Protein AF-A0A2D9LYE4-F1 (afdb_monomer)

Sequence (89 aa):
MRFLENSGESFHRGLIPGAFLGGFIGLIPGMLLVLVLGGGNYGVGLLEILSFIAMSITAGAVLGALIGGAMMVIVAASQRALGSLRSKS

Structure (mmCIF, N/CA/C/O backbone):
data_AF-A0A2D9LYE4-F1
#
_entry.id   AF-A0A2D9LYE4-F1
#
loop_
_atom_site.group_PDB
_atom_site.id
_atom_site.type_symbol
_atom_site.label_atom_id
_atom_site.label_alt_id
_atom_site.label_comp_id
_atom_site.label_asym_id
_atom_site.label_entity_id
_atom_site.label_seq_id
_atom_site.pdbx_PDB_ins_code
_atom_site.Cartn_x
_atom_site.Cartn_y
_atom_site.Cartn_z
_atom_site.occupancy
_atom_site.B_iso_or_equiv
_atom_site.auth_seq_id
_atom_site.auth_comp_id
_atom_site.auth_asym_id
_atom_site.auth_atom_id
_atom_site.pdbx_PDB_model_num
ATOM 1 N N . MET A 1 1 ? -27.146 -4.706 9.449 1.00 58.47 1 MET A N 1
ATOM 2 C CA . MET A 1 1 ? -26.680 -3.763 8.404 1.00 58.47 1 MET A CA 1
ATOM 3 C C . MET A 1 1 ? -25.716 -2.695 8.936 1.00 58.47 1 MET A C 1
ATOM 5 O O . MET A 1 1 ? -24.623 -2.625 8.398 1.00 58.47 1 MET A O 1
ATOM 9 N N . ARG A 1 2 ? -26.002 -1.980 10.042 1.00 65.44 2 ARG A N 1
ATOM 10 C CA . ARG A 1 2 ? -25.115 -0.926 10.611 1.00 65.44 2 ARG A CA 1
ATOM 11 C C . ARG A 1 2 ? -23.639 -1.295 10.858 1.00 65.44 2 ARG A C 1
ATOM 13 O O . ARG A 1 2 ? -22.781 -0.429 10.755 1.00 65.44 2 ARG A O 1
ATOM 20 N N . PHE A 1 3 ? -23.318 -2.547 11.199 1.00 61.41 3 PHE A N 1
ATOM 21 C CA . PHE A 1 3 ? -21.922 -2.960 11.430 1.00 61.41 3 PHE A CA 1
ATOM 22 C C . PHE A 1 3 ? -21.095 -3.049 10.140 1.00 61.41 3 PHE A C 1
ATOM 24 O O . PHE A 1 3 ? -19.931 -2.669 10.152 1.00 61.41 3 PHE A O 1
ATOM 31 N N . LEU A 1 4 ? -21.690 -3.510 9.034 1.00 64.38 4 LEU A N 1
ATOM 32 C CA . LEU A 1 4 ? -21.005 -3.624 7.740 1.00 64.38 4 LEU A CA 1
ATOM 33 C C . LEU A 1 4 ? -20.751 -2.246 7.123 1.00 64.38 4 LEU A C 1
ATOM 35 O O . LEU A 1 4 ? -19.671 -1.993 6.604 1.00 64.38 4 LEU A O 1
ATOM 39 N N . GLU A 1 5 ? -21.717 -1.343 7.260 1.00 71.69 5 GLU A N 1
ATOM 40 C CA . GLU A 1 5 ? -21.632 0.043 6.791 1.00 71.69 5 GLU A CA 1
ATOM 41 C C . GLU A 1 5 ? -20.520 0.821 7.518 1.00 71.69 5 GLU A C 1
ATOM 43 O O . GLU A 1 5 ? -19.679 1.465 6.896 1.00 71.69 5 GLU A O 1
ATOM 48 N N . ASN A 1 6 ? -20.425 0.651 8.840 1.00 78.12 6 ASN A N 1
ATOM 49 C CA . ASN A 1 6 ? -19.419 1.318 9.668 1.00 78.12 6 ASN A CA 1
ATOM 50 C C . ASN A 1 6 ? -18.004 0.717 9.484 1.00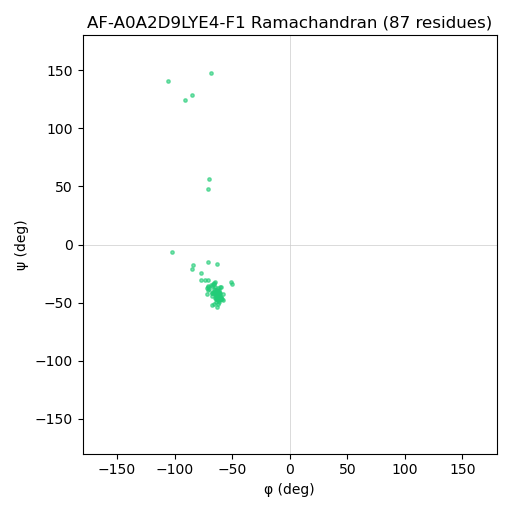 78.12 6 ASN A C 1
ATOM 52 O O . ASN A 1 6 ? -16.993 1.416 9.589 1.00 78.12 6 ASN A O 1
ATOM 56 N N . SER A 1 7 ? -17.914 -0.583 9.177 1.00 75.62 7 SER A N 1
ATOM 57 C CA . SER A 1 7 ? -16.653 -1.220 8.771 1.00 75.62 7 SER A CA 1
ATOM 58 C C . SER A 1 7 ? -16.206 -0.767 7.379 1.00 75.62 7 SER A C 1
ATOM 60 O O . SER A 1 7 ? -15.017 -0.535 7.185 1.00 75.62 7 SER A O 1
ATOM 62 N N . GLY A 1 8 ? -17.139 -0.580 6.440 1.00 80.56 8 GLY A N 1
ATOM 63 C CA . GLY A 1 8 ? -16.853 -0.037 5.111 1.00 80.56 8 GLY A CA 1
ATOM 64 C C . GLY A 1 8 ? -16.264 1.370 5.177 1.00 80.56 8 GLY A C 1
ATOM 65 O O . GLY A 1 8 ? -15.230 1.628 4.568 1.00 80.56 8 GLY A O 1
ATOM 66 N N . GLU A 1 9 ? -16.844 2.255 5.991 1.00 87.00 9 GLU A N 1
ATOM 67 C CA . GLU A 1 9 ? -16.319 3.612 6.180 1.00 87.00 9 GLU A CA 1
ATOM 68 C C . GLU A 1 9 ? -14.931 3.617 6.847 1.00 87.00 9 GLU A C 1
ATOM 70 O O . GLU A 1 9 ? -14.031 4.347 6.428 1.00 87.00 9 GLU A O 1
ATOM 75 N N . SER A 1 10 ? -14.721 2.752 7.846 1.00 83.94 10 SER A N 1
ATOM 76 C CA . SER A 1 10 ? -13.418 2.598 8.511 1.00 83.94 10 SER A CA 1
ATOM 77 C C . SER A 1 10 ? -12.350 2.082 7.543 1.00 83.94 10 SER A C 1
ATOM 79 O O . SER A 1 10 ? -11.241 2.612 7.505 1.00 83.94 10 SER A O 1
ATOM 81 N N . PHE A 1 11 ? -12.697 1.099 6.709 1.00 87.12 11 PHE A N 1
ATOM 82 C CA . PHE A 1 11 ? -11.821 0.586 5.660 1.00 87.12 11 PHE A CA 1
ATOM 83 C C . PHE A 1 11 ? -11.471 1.680 4.644 1.00 87.12 11 PHE A C 1
ATOM 85 O O . PHE A 1 11 ? -10.298 1.886 4.339 1.00 87.12 11 PHE A O 1
ATOM 92 N N . HIS A 1 12 ? -12.464 2.446 4.187 1.00 89.69 12 HIS A N 1
ATOM 93 C CA 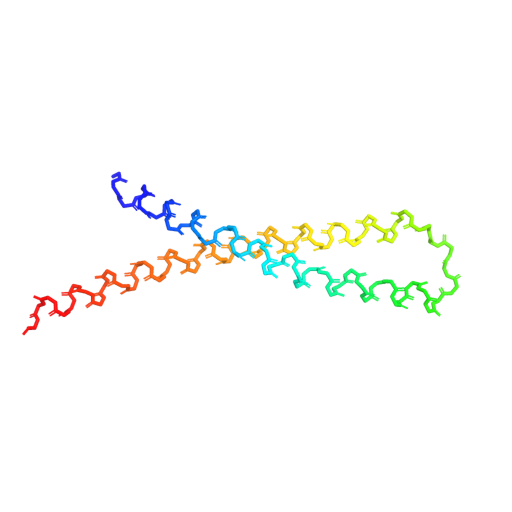. HIS A 1 12 ? -12.269 3.532 3.225 1.00 89.69 12 HIS A CA 1
ATOM 94 C C . HIS A 1 12 ? -11.327 4.625 3.754 1.00 89.69 12 HIS A C 1
ATOM 96 O O . HIS A 1 12 ? -10.500 5.150 3.009 1.00 89.69 12 HIS A O 1
ATOM 102 N N . ARG A 1 13 ? -11.396 4.927 5.059 1.00 89.31 13 ARG A N 1
ATOM 103 C CA . ARG A 1 13 ? -10.475 5.863 5.729 1.00 89.31 13 ARG A CA 1
ATOM 104 C C . ARG A 1 13 ? -9.029 5.363 5.755 1.00 89.31 13 ARG A C 1
ATOM 106 O O . ARG A 1 13 ? -8.116 6.180 5.705 1.00 89.31 13 ARG A O 1
ATOM 113 N N . GLY A 1 14 ? -8.814 4.049 5.828 1.00 87.94 14 GLY A N 1
ATOM 114 C CA . GLY A 1 14 ? -7.480 3.438 5.785 1.00 87.94 14 GLY A CA 1
ATOM 115 C C . GLY A 1 14 ? -6.929 3.220 4.371 1.00 87.94 14 GLY A C 1
ATOM 116 O O . GLY A 1 14 ? -5.723 3.055 4.198 1.00 87.94 14 GLY A O 1
ATOM 117 N N . LEU A 1 15 ? -7.799 3.253 3.361 1.00 90.94 15 LEU A N 1
ATOM 118 C CA . LEU A 1 15 ? -7.499 2.895 1.976 1.00 90.94 15 LEU A CA 1
ATOM 119 C C . LEU A 1 15 ? -6.528 3.885 1.321 1.00 90.94 15 LEU A C 1
ATOM 121 O O . LEU A 1 15 ? -5.486 3.482 0.819 1.00 90.94 15 LEU A O 1
ATOM 125 N N . ILE A 1 16 ? -6.834 5.185 1.382 1.00 91.56 16 ILE A N 1
ATOM 126 C CA . ILE A 1 16 ? -6.003 6.254 0.802 1.00 91.56 16 ILE A CA 1
ATOM 127 C C . ILE A 1 16 ? -4.613 6.332 1.462 1.00 91.56 16 ILE A C 1
ATOM 129 O O . ILE A 1 16 ? -3.617 6.258 0.739 1.00 91.56 16 ILE A O 1
ATOM 133 N N . PRO A 1 17 ? -4.488 6.446 2.801 1.00 91.31 17 PRO A N 1
ATOM 134 C CA . PRO A 1 17 ? -3.171 6.497 3.436 1.00 91.31 17 PRO A CA 1
ATOM 135 C C . PRO A 1 17 ? -2.396 5.186 3.262 1.00 91.31 17 PRO A C 1
ATOM 137 O O . PRO A 1 17 ? -1.187 5.222 3.037 1.00 91.31 17 PRO A O 1
ATOM 140 N N . GLY A 1 18 ? -3.087 4.041 3.295 1.00 92.25 18 GLY A N 1
ATOM 141 C CA . GLY A 1 18 ? -2.495 2.738 3.010 1.00 92.25 18 GLY A CA 1
ATOM 142 C C . GLY A 1 18 ? -1.939 2.650 1.591 1.00 92.25 18 GLY A C 1
ATOM 143 O O . GLY A 1 18 ? -0.802 2.225 1.407 1.00 92.25 18 GLY A O 1
ATOM 144 N N . ALA A 1 19 ? -2.697 3.108 0.592 1.00 93.06 19 ALA A N 1
ATOM 145 C CA . ALA A 1 19 ? -2.263 3.129 -0.801 1.00 93.06 19 A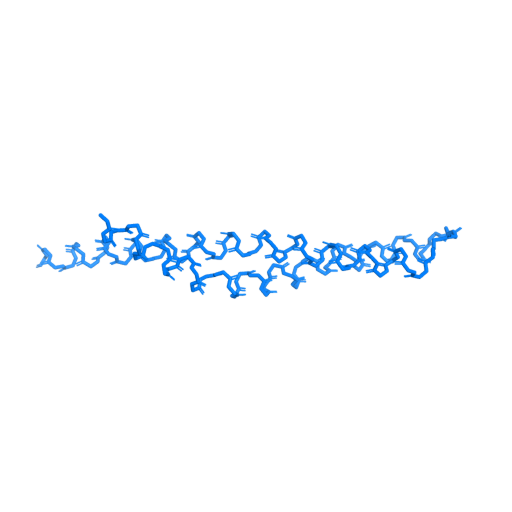LA A CA 1
ATOM 146 C C . ALA A 1 19 ? -1.036 4.014 -1.007 1.00 93.06 19 ALA A C 1
ATOM 148 O O . ALA A 1 19 ? -0.115 3.648 -1.731 1.00 93.06 19 ALA A O 1
ATOM 149 N N . PHE A 1 20 ? -1.006 5.168 -0.343 1.00 92.00 20 PHE A N 1
ATOM 150 C CA . PHE A 1 20 ? 0.099 6.109 -0.454 1.00 92.00 20 PHE A CA 1
ATOM 151 C C . PHE A 1 20 ? 1.394 5.517 0.117 1.00 92.00 20 PHE A C 1
ATOM 153 O O . PHE A 1 20 ? 2.408 5.453 -0.576 1.00 92.00 20 PHE A O 1
ATOM 160 N N . LEU A 1 21 ? 1.342 4.994 1.347 1.00 92.31 21 LEU A N 1
ATOM 161 C CA . LEU A 1 21 ? 2.468 4.299 1.982 1.00 92.31 21 LEU A CA 1
ATOM 162 C C . LEU A 1 21 ? 2.912 3.074 1.180 1.00 92.31 21 LEU A C 1
ATOM 164 O O . LEU A 1 21 ? 4.102 2.887 0.936 1.00 92.31 21 LEU A O 1
ATOM 168 N N . GLY A 1 22 ? 1.956 2.262 0.734 1.00 91.19 22 GLY A N 1
ATOM 169 C CA . GLY A 1 22 ? 2.222 1.086 -0.081 1.00 91.19 22 GLY A CA 1
ATOM 170 C C . GLY A 1 22 ? 2.885 1.427 -1.410 1.00 91.19 22 GLY A C 1
ATOM 171 O O . GLY A 1 22 ? 3.841 0.762 -1.796 1.00 91.19 22 GLY A O 1
ATOM 172 N N . GLY A 1 23 ? 2.435 2.483 -2.090 1.00 90.88 23 GLY A N 1
ATOM 173 C CA . GLY A 1 23 ? 3.031 2.956 -3.339 1.00 90.88 23 GLY A CA 1
ATOM 174 C C . GLY A 1 23 ? 4.470 3.437 -3.152 1.00 90.88 23 GLY A C 1
ATOM 175 O O . GLY A 1 23 ? 5.339 3.091 -3.951 1.00 90.88 23 GLY A O 1
ATOM 176 N N . PHE A 1 24 ? 4.749 4.152 -2.056 1.00 89.94 24 PHE A N 1
ATOM 177 C CA . PHE A 1 24 ? 6.110 4.549 -1.678 1.00 89.94 24 PHE A CA 1
ATOM 178 C C . PHE A 1 24 ? 7.020 3.344 -1.417 1.00 89.94 24 PHE A C 1
ATOM 180 O O . PHE A 1 24 ? 8.157 3.319 -1.882 1.00 89.94 24 PHE A O 1
ATOM 187 N N . ILE A 1 25 ? 6.526 2.320 -0.717 1.00 90.38 25 ILE A N 1
ATOM 188 C CA . ILE A 1 25 ? 7.282 1.079 -0.493 1.00 90.38 25 ILE A CA 1
ATOM 189 C C . ILE A 1 25 ? 7.482 0.327 -1.818 1.00 90.38 25 ILE A C 1
ATOM 191 O O . ILE A 1 25 ? 8.576 -0.162 -2.092 1.00 90.38 25 ILE A O 1
ATOM 195 N N . GLY A 1 26 ? 6.457 0.289 -2.672 1.00 87.62 26 GLY A N 1
ATOM 196 C CA . GLY A 1 26 ? 6.487 -0.323 -4.002 1.00 87.62 26 GLY A CA 1
ATOM 197 C C . GLY A 1 26 ? 7.465 0.336 -4.978 1.00 87.62 26 GLY A C 1
ATOM 198 O O . GLY A 1 26 ? 7.863 -0.291 -5.961 1.00 87.62 26 GLY A O 1
ATOM 199 N N . LEU A 1 27 ? 7.920 1.556 -4.687 1.00 88.38 27 LEU A N 1
ATOM 200 C CA . LEU A 1 27 ? 8.971 2.236 -5.441 1.00 88.38 27 LEU A CA 1
ATOM 201 C C . LEU A 1 27 ? 10.355 1.607 -5.205 1.00 88.38 27 LEU A C 1
ATOM 203 O O . LEU A 1 27 ? 11.173 1.593 -6.121 1.00 88.38 27 LEU A O 1
ATOM 207 N N . ILE A 1 28 ? 10.613 1.031 -4.023 1.00 87.19 28 ILE A N 1
ATOM 208 C CA . ILE A 1 28 ? 11.917 0.440 -3.674 1.00 87.19 28 ILE A CA 1
ATOM 209 C C . ILE A 1 28 ? 12.271 -0.734 -4.608 1.00 87.19 28 ILE A C 1
ATOM 211 O O . ILE A 1 28 ? 13.346 -0.687 -5.209 1.00 87.19 28 ILE A O 1
ATOM 215 N N . PRO A 1 29 ? 11.402 -1.747 -4.824 1.00 81.12 29 PRO A N 1
ATOM 216 C CA . PRO A 1 29 ? 11.670 -2.794 -5.811 1.00 81.12 29 PRO A CA 1
ATOM 217 C C . PRO A 1 29 ? 11.829 -2.251 -7.236 1.00 81.12 29 PRO A C 1
ATOM 219 O O . PRO A 1 29 ? 12.684 -2.733 -7.976 1.00 81.12 29 PRO A O 1
ATOM 222 N N . GLY A 1 30 ? 11.058 -1.219 -7.606 1.00 79.12 30 GLY A N 1
ATOM 223 C CA . GLY A 1 30 ? 11.174 -0.554 -8.906 1.00 79.12 30 GLY A CA 1
ATOM 224 C C . GLY A 1 30 ? 12.563 0.049 -9.133 1.00 79.12 30 GLY A C 1
ATOM 225 O O . GLY A 1 30 ? 13.175 -0.176 -10.172 1.00 79.12 30 GLY A O 1
ATOM 226 N N . MET A 1 31 ? 13.098 0.745 -8.129 1.00 80.44 31 MET A N 1
ATOM 227 C CA . MET A 1 31 ? 14.441 1.336 -8.161 1.00 80.44 31 MET A CA 1
ATOM 228 C C . MET A 1 31 ? 15.557 0.287 -8.099 1.00 80.44 31 MET A C 1
ATOM 230 O O . MET A 1 31 ? 16.587 0.440 -8.753 1.00 80.44 31 MET A O 1
ATOM 234 N N . LEU A 1 32 ? 15.363 -0.797 -7.344 1.00 79.94 32 LEU A N 1
ATOM 235 C CA . LEU A 1 32 ? 16.316 -1.910 -7.302 1.00 79.94 32 LEU A CA 1
ATOM 236 C C . LEU A 1 32 ? 16.458 -2.581 -8.672 1.00 79.94 32 LEU A C 1
ATOM 238 O O . LEU A 1 32 ? 17.569 -2.928 -9.065 1.00 79.94 32 LEU A O 1
ATOM 242 N N . LEU A 1 33 ? 15.369 -2.705 -9.432 1.00 75.50 33 LEU A N 1
ATOM 243 C CA . LEU A 1 33 ? 15.430 -3.230 -10.794 1.00 75.50 33 LEU A CA 1
ATOM 244 C C . LEU A 1 33 ? 16.148 -2.288 -11.761 1.00 75.50 33 LEU A C 1
ATOM 246 O O . LEU A 1 33 ? 16.914 -2.771 -12.588 1.00 75.50 33 LEU A O 1
ATOM 250 N N . VAL A 1 34 ? 16.016 -0.966 -11.605 1.00 76.56 34 VAL A N 1
ATOM 251 C CA . VAL A 1 34 ? 16.837 0.010 -12.353 1.00 76.56 34 VAL A CA 1
ATOM 252 C C . VAL A 1 34 ? 18.329 -0.217 -12.095 1.00 76.56 34 VAL A C 1
ATOM 254 O O . VAL A 1 34 ? 19.121 -0.188 -13.029 1.00 76.56 34 VAL A O 1
ATOM 257 N N . LEU A 1 35 ? 18.724 -0.464 -10.843 1.00 74.56 35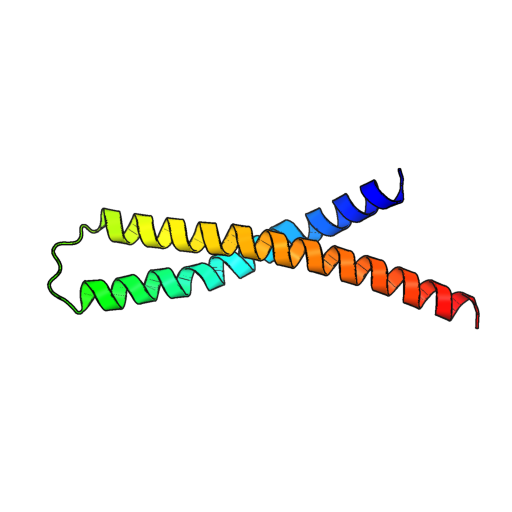 LEU A N 1
ATOM 258 C CA . LEU A 1 35 ? 20.123 -0.711 -10.475 1.00 74.56 35 LEU A CA 1
ATOM 259 C C . LEU A 1 35 ? 20.649 -2.038 -11.041 1.00 74.56 35 LEU A C 1
ATOM 261 O O . LEU A 1 35 ? 21.768 -2.084 -11.548 1.00 74.56 35 LEU A O 1
ATOM 265 N N . VAL A 1 36 ? 19.845 -3.105 -10.990 1.00 73.12 36 VAL A N 1
ATOM 266 C CA . VAL A 1 36 ? 20.216 -4.424 -11.532 1.00 73.12 36 VAL A CA 1
ATOM 267 C C . VAL A 1 36 ? 20.315 -4.392 -13.061 1.00 73.12 36 VAL A C 1
ATOM 269 O O . VAL A 1 36 ? 21.284 -4.909 -13.617 1.00 73.12 36 VAL A O 1
ATOM 272 N N . LEU A 1 37 ? 19.356 -3.760 -13.747 1.00 71.00 37 LEU A N 1
ATOM 273 C CA . LEU A 1 37 ? 19.354 -3.646 -15.211 1.00 71.00 37 LEU A CA 1
ATOM 274 C C . LEU A 1 37 ? 20.333 -2.595 -15.730 1.00 71.00 37 LEU A C 1
ATOM 276 O O . LEU A 1 37 ? 20.844 -2.761 -16.825 1.00 71.00 37 LEU A O 1
ATOM 280 N N . GLY A 1 38 ? 20.593 -1.525 -14.980 1.00 67.44 38 GLY A N 1
ATOM 281 C CA . GLY A 1 38 ? 21.576 -0.505 -15.349 1.00 67.44 38 GLY A CA 1
ATOM 282 C C . GLY A 1 38 ? 23.022 -0.941 -15.096 1.00 67.44 38 GLY A C 1
ATOM 283 O O . GLY A 1 38 ? 23.933 -0.433 -15.742 1.00 67.44 38 GLY A O 1
ATOM 284 N N . GLY A 1 39 ? 23.243 -1.880 -14.167 1.00 67.31 39 GLY A N 1
ATOM 285 C CA . GLY A 1 39 ? 24.564 -2.430 -13.847 1.00 67.31 39 GLY A CA 1
ATOM 286 C C . GLY A 1 39 ? 25.017 -3.580 -14.755 1.00 67.31 39 GLY A C 1
ATOM 287 O O . GLY A 1 39 ? 26.214 -3.839 -14.859 1.00 67.31 39 GLY A O 1
ATOM 288 N N . GLY A 1 40 ? 24.088 -4.264 -15.427 1.00 63.19 40 GLY A N 1
ATOM 289 C CA . GLY A 1 40 ? 24.392 -5.243 -16.470 1.00 63.19 40 GLY A CA 1
ATOM 290 C C . GLY A 1 40 ? 24.065 -4.662 -17.838 1.00 63.19 40 GLY A C 1
ATOM 291 O O . GLY A 1 40 ? 23.067 -3.979 -17.980 1.00 63.19 40 GLY A O 1
ATOM 292 N N . ASN A 1 41 ? 24.886 -4.916 -18.854 1.00 60.41 41 ASN A N 1
ATOM 293 C CA . ASN A 1 41 ? 24.704 -4.418 -20.223 1.00 60.41 41 ASN A CA 1
ATOM 294 C C . ASN A 1 41 ? 23.505 -5.092 -20.934 1.00 60.41 41 ASN A C 1
ATOM 296 O O . ASN A 1 41 ? 23.660 -5.755 -21.959 1.00 60.41 41 ASN A O 1
ATOM 300 N N . TYR A 1 42 ? 22.318 -5.007 -20.341 1.00 60.75 42 TYR A N 1
ATOM 301 C CA . TYR A 1 42 ? 21.077 -5.557 -20.850 1.00 60.75 42 TYR A CA 1
ATOM 302 C C . TYR A 1 42 ? 20.411 -4.476 -21.701 1.00 60.75 42 TYR A C 1
ATOM 304 O O . TYR A 1 42 ? 20.194 -3.361 -21.235 1.00 60.75 42 TYR A O 1
ATOM 312 N N . GLY A 1 43 ? 20.100 -4.793 -22.959 1.00 66.50 43 GLY A N 1
ATOM 313 C CA . GLY A 1 43 ? 19.422 -3.900 -23.907 1.00 66.50 43 GLY A CA 1
ATOM 314 C C . GLY A 1 43 ? 17.950 -3.663 -23.563 1.00 66.50 43 GLY A C 1
ATOM 315 O O . GLY A 1 43 ? 17.089 -3.830 -24.420 1.00 66.50 43 GLY A O 1
ATOM 316 N N . VAL A 1 44 ? 17.660 -3.343 -22.304 1.00 71.88 44 VAL A N 1
ATOM 317 C CA . VAL A 1 44 ? 16.308 -3.112 -21.803 1.00 71.88 44 VAL A CA 1
ATOM 318 C C . VAL A 1 44 ? 15.937 -1.666 -22.081 1.00 71.88 44 VAL A C 1
ATOM 320 O O . VAL A 1 44 ? 16.694 -0.741 -21.777 1.00 71.88 44 VAL A O 1
ATOM 323 N N . GLY A 1 45 ? 14.781 -1.463 -22.705 1.00 76.38 45 GLY A N 1
ATOM 324 C CA . GLY A 1 45 ? 14.346 -0.127 -23.088 1.00 76.38 45 GLY A CA 1
ATOM 325 C C . GLY A 1 45 ? 14.004 0.721 -21.862 1.00 76.38 45 GLY A C 1
ATOM 326 O O . GLY A 1 45 ? 13.440 0.225 -20.888 1.00 76.38 45 GLY A O 1
ATOM 327 N N . LEU A 1 46 ? 14.241 2.036 -21.936 1.00 79.00 46 LEU A N 1
ATOM 328 C CA . LEU A 1 46 ? 13.787 2.995 -20.913 1.00 79.00 46 LEU A CA 1
ATOM 329 C C . LEU A 1 46 ? 12.292 2.818 -20.584 1.00 79.00 46 LEU A C 1
ATOM 331 O O . LEU A 1 46 ? 11.875 2.973 -19.440 1.00 79.00 46 LEU A O 1
ATOM 335 N N . LEU A 1 47 ? 11.490 2.451 -21.586 1.00 82.19 47 LEU A N 1
ATOM 336 C CA . LEU A 1 47 ? 10.054 2.237 -21.443 1.00 82.19 47 LEU A CA 1
ATOM 337 C C . LEU A 1 47 ? 9.705 1.018 -20.571 1.00 82.19 47 LEU A C 1
ATOM 339 O O . LEU A 1 47 ? 8.737 1.076 -19.820 1.00 82.19 47 LEU A O 1
ATOM 343 N N . GLU A 1 48 ? 10.492 -0.059 -20.638 1.00 82.06 48 GLU A N 1
ATOM 344 C CA . GLU A 1 48 ? 10.319 -1.250 -19.789 1.00 82.06 48 GLU A CA 1
ATOM 345 C C . GLU A 1 48 ? 10.708 -0.966 -18.341 1.00 82.06 48 GLU A C 1
ATOM 347 O O . GLU A 1 48 ? 10.053 -1.420 -17.406 1.00 82.06 48 GLU A O 1
ATOM 352 N N . ILE A 1 49 ? 11.747 -0.157 -18.142 1.00 81.25 49 ILE A N 1
ATOM 353 C CA . ILE A 1 49 ? 12.156 0.277 -16.808 1.00 81.25 49 ILE A CA 1
ATOM 354 C C . ILE A 1 49 ? 11.041 1.117 -16.170 1.00 81.25 49 ILE A C 1
ATOM 356 O O . ILE A 1 49 ? 10.634 0.869 -15.034 1.00 81.25 49 ILE A O 1
ATOM 360 N N . LEU A 1 50 ? 10.502 2.087 -16.913 1.00 84.81 50 LEU A N 1
ATOM 361 C CA . LEU A 1 50 ? 9.405 2.928 -16.437 1.00 84.81 50 LEU A CA 1
ATOM 362 C C . LEU A 1 50 ? 8.119 2.126 -16.200 1.00 84.81 50 LEU A C 1
ATOM 364 O O . LEU A 1 50 ? 7.435 2.368 -15.203 1.00 84.81 50 LEU A O 1
ATOM 368 N N . SER A 1 51 ? 7.795 1.161 -17.067 1.00 87.06 51 SER A N 1
ATOM 369 C CA . SER A 1 51 ? 6.617 0.308 -16.884 1.00 87.06 51 SER A CA 1
ATOM 370 C C . SER A 1 51 ? 6.755 -0.578 -15.649 1.00 87.06 51 SER A C 1
ATOM 372 O O . SER A 1 51 ? 5.795 -0.708 -14.888 1.00 87.06 51 SER A O 1
ATOM 374 N N . PHE A 1 52 ? 7.954 -1.098 -15.379 1.00 85.56 52 PHE A N 1
ATOM 375 C CA . PHE A 1 52 ? 8.217 -1.865 -14.171 1.00 85.56 52 PHE A CA 1
ATOM 376 C C . PHE A 1 52 ? 8.064 -1.008 -12.910 1.00 85.56 52 PHE A C 1
ATOM 378 O O . PHE A 1 52 ? 7.383 -1.416 -11.969 1.00 85.56 52 PHE A O 1
ATOM 385 N N . ILE A 1 53 ? 8.632 0.202 -12.889 1.00 87.38 53 ILE A N 1
ATOM 386 C CA . ILE A 1 53 ? 8.480 1.132 -11.759 1.00 87.38 53 ILE A CA 1
ATOM 387 C C . ILE A 1 53 ? 6.997 1.440 -11.5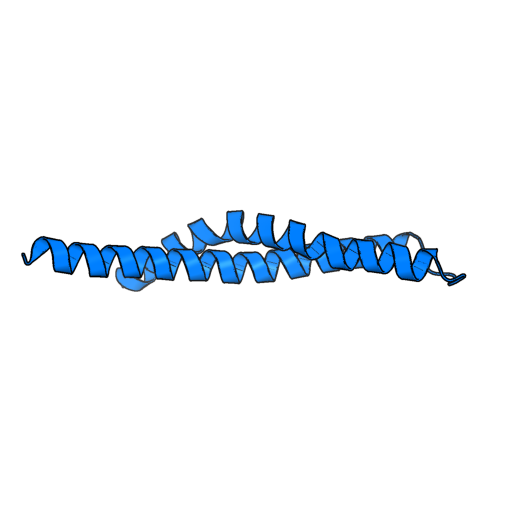19 1.00 87.38 53 ILE A C 1
ATOM 389 O O . ILE A 1 53 ? 6.522 1.333 -10.389 1.00 87.38 53 ILE A O 1
ATOM 393 N N . ALA A 1 54 ? 6.247 1.767 -12.574 1.00 90.12 54 ALA A N 1
ATOM 394 C CA . ALA A 1 54 ? 4.819 2.057 -12.475 1.00 90.12 54 ALA A CA 1
ATOM 395 C C . ALA A 1 54 ? 4.016 0.854 -11.955 1.00 90.12 54 ALA A C 1
ATOM 397 O O . ALA A 1 54 ? 3.144 1.006 -11.094 1.00 90.12 54 ALA A O 1
ATOM 398 N N . MET A 1 55 ? 4.331 -0.351 -12.432 1.00 91.00 55 MET A N 1
ATOM 399 C CA . MET A 1 55 ? 3.697 -1.588 -11.980 1.00 91.00 55 MET A CA 1
ATOM 400 C C . MET A 1 55 ? 4.022 -1.878 -10.513 1.00 91.00 55 MET A C 1
ATOM 402 O O . MET A 1 55 ? 3.132 -2.233 -9.745 1.00 91.00 55 MET A O 1
ATOM 406 N N . SER A 1 56 ? 5.269 -1.660 -10.105 1.00 91.06 56 SER A N 1
ATOM 407 C CA . SER A 1 56 ? 5.744 -1.882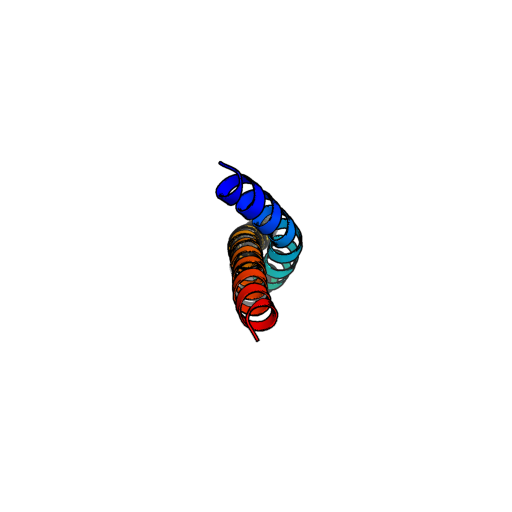 -8.742 1.00 91.06 56 SER A CA 1
ATOM 408 C C . SER A 1 56 ? 5.113 -0.898 -7.745 1.00 91.06 56 SER A C 1
ATOM 410 O O . SER A 1 56 ? 4.646 -1.308 -6.681 1.00 91.06 56 SER A O 1
ATOM 412 N N . ILE A 1 57 ? 4.985 0.382 -8.118 1.00 92.44 57 ILE A N 1
ATOM 413 C CA . ILE A 1 57 ? 4.243 1.392 -7.343 1.00 92.44 57 ILE A CA 1
ATOM 414 C C . ILE A 1 57 ? 2.769 1.002 -7.236 1.00 92.44 57 ILE A C 1
ATOM 416 O O . ILE A 1 57 ? 2.194 1.064 -6.153 1.00 92.44 57 ILE A O 1
ATOM 420 N N . THR A 1 58 ? 2.156 0.567 -8.338 1.00 93.44 58 THR A N 1
ATOM 421 C CA . THR A 1 58 ? 0.740 0.178 -8.360 1.00 93.44 58 THR A CA 1
ATOM 422 C C . THR A 1 58 ? 0.488 -1.046 -7.481 1.00 93.44 58 THR A C 1
ATOM 424 O O . THR A 1 58 ? -0.430 -1.039 -6.664 1.00 93.44 58 THR A O 1
ATOM 427 N N . ALA A 1 59 ? 1.328 -2.077 -7.588 1.00 92.38 59 ALA A N 1
ATOM 428 C CA . ALA A 1 59 ? 1.253 -3.271 -6.752 1.00 92.38 59 ALA A CA 1
ATOM 429 C C . ALA A 1 59 ? 1.422 -2.922 -5.267 1.00 92.38 59 ALA A C 1
ATOM 431 O O . ALA A 1 59 ? 0.625 -3.354 -4.431 1.00 92.38 59 ALA A O 1
ATOM 432 N N . GLY A 1 60 ? 2.409 -2.078 -4.953 1.00 92.75 60 GLY A N 1
ATOM 433 C CA . GLY A 1 60 ? 2.612 -1.551 -3.611 1.00 92.75 60 GLY A CA 1
ATOM 434 C C . GLY A 1 60 ? 1.391 -0.791 -3.100 1.00 92.75 60 GLY A C 1
ATOM 435 O O . GLY A 1 60 ? 0.934 -1.045 -1.989 1.00 92.75 60 GLY A O 1
ATOM 436 N N . ALA A 1 61 ? 0.811 0.092 -3.913 1.00 93.38 61 ALA A N 1
ATOM 437 C CA . ALA A 1 61 ? -0.359 0.881 -3.544 1.00 93.38 61 ALA A CA 1
ATOM 438 C C . ALA A 1 61 ? -1.599 0.012 -3.306 1.00 93.38 61 ALA A C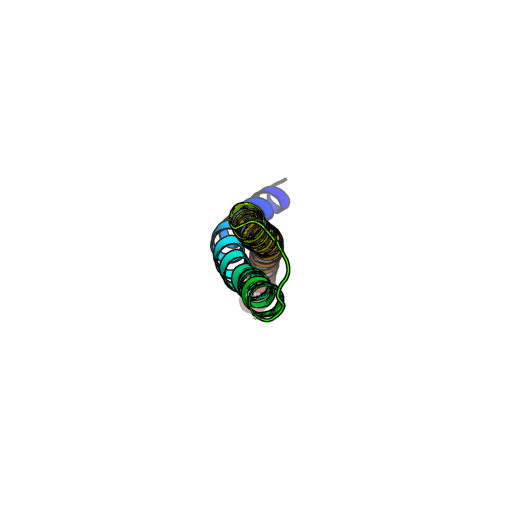 1
ATOM 440 O O . ALA A 1 61 ? -2.308 0.216 -2.327 1.00 93.38 61 ALA A O 1
ATOM 441 N N . VAL A 1 62 ? -1.850 -1.000 -4.138 1.00 94.69 62 VAL A N 1
ATOM 442 C CA . VAL A 1 62 ? -2.978 -1.925 -3.939 1.00 94.69 62 VAL A CA 1
ATOM 443 C C . VAL A 1 62 ? -2.808 -2.725 -2.646 1.00 94.69 62 VAL A C 1
ATOM 445 O O . VAL A 1 62 ? -3.736 -2.803 -1.840 1.00 94.69 62 VAL A O 1
ATOM 448 N N . LEU A 1 63 ? -1.618 -3.279 -2.404 1.00 93.62 63 LEU A N 1
ATOM 449 C CA . LEU A 1 63 ? -1.330 -4.019 -1.174 1.00 93.62 63 LEU A CA 1
ATOM 450 C C . LEU A 1 63 ? -1.422 -3.120 0.062 1.00 93.62 63 LEU A C 1
ATOM 452 O O . LEU A 1 63 ? -2.062 -3.480 1.049 1.00 93.62 63 LEU A O 1
ATOM 456 N N . GLY A 1 64 ? -0.836 -1.928 -0.003 1.00 93.19 64 GLY A N 1
ATOM 457 C CA . GLY A 1 64 ? -0.894 -0.955 1.078 1.00 93.19 64 GLY A CA 1
ATOM 458 C C . GLY A 1 64 ? -2.315 -0.484 1.367 1.00 93.19 64 GLY A C 1
ATOM 459 O O . GLY A 1 64 ? -2.678 -0.356 2.532 1.00 93.19 64 GLY A O 1
ATOM 460 N N . ALA A 1 65 ? -3.148 -0.286 0.342 1.00 93.88 65 ALA A N 1
ATOM 461 C CA . ALA A 1 65 ? -4.558 0.066 0.493 1.00 93.88 65 ALA A CA 1
ATOM 462 C C . ALA A 1 65 ? -5.335 -1.001 1.270 1.00 93.88 65 ALA A C 1
ATOM 464 O O . ALA A 1 65 ?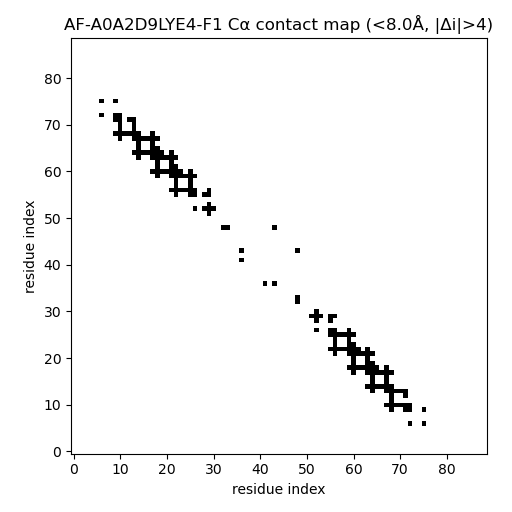 -6.079 -0.681 2.198 1.00 93.88 65 ALA A O 1
ATOM 465 N N . LEU A 1 66 ? -5.137 -2.272 0.906 1.00 93.88 66 LEU A N 1
ATOM 466 C CA . LEU A 1 66 ? -5.767 -3.409 1.574 1.00 93.88 66 LEU A CA 1
ATOM 467 C C . LEU A 1 66 ? -5.330 -3.500 3.039 1.00 93.88 66 LEU A C 1
ATOM 469 O O . LEU A 1 66 ? -6.176 -3.629 3.924 1.00 93.88 66 LEU A O 1
ATOM 473 N N . ILE A 1 67 ? -4.025 -3.380 3.298 1.00 93.06 67 ILE A N 1
ATOM 474 C CA . ILE A 1 67 ? -3.464 -3.422 4.654 1.00 93.06 67 ILE A CA 1
ATOM 475 C C . ILE A 1 67 ? -3.968 -2.236 5.481 1.00 93.06 67 ILE A C 1
ATOM 477 O O . ILE A 1 67 ? -4.470 -2.431 6.584 1.00 93.06 67 ILE A O 1
ATOM 481 N N . GLY A 1 68 ? -3.884 -1.013 4.953 1.00 90.94 68 GLY A N 1
ATOM 482 C CA . GLY A 1 68 ? -4.310 0.204 5.643 1.00 90.94 68 GLY A CA 1
ATOM 483 C C . GLY A 1 68 ? -5.802 0.201 5.962 1.00 90.94 68 GLY A C 1
ATOM 484 O O . GLY A 1 68 ? -6.200 0.515 7.087 1.00 90.94 68 GLY A O 1
ATOM 485 N N . GLY A 1 69 ? -6.629 -0.231 5.008 1.00 90.25 69 GLY A N 1
ATOM 486 C CA . GLY A 1 69 ? -8.058 -0.415 5.220 1.00 90.25 69 GLY A CA 1
ATOM 487 C C . GLY A 1 69 ? -8.353 -1.460 6.299 1.00 90.25 69 GLY A C 1
ATOM 488 O O . GLY A 1 69 ? -9.126 -1.190 7.219 1.00 90.25 69 GLY A O 1
ATOM 489 N N . ALA A 1 70 ? -7.705 -2.628 6.245 1.00 91.56 70 ALA A N 1
ATOM 490 C CA . ALA A 1 70 ? -7.864 -3.668 7.262 1.00 91.56 70 ALA A CA 1
ATOM 491 C C . ALA A 1 70 ? -7.446 -3.174 8.658 1.00 91.56 70 ALA A C 1
ATOM 493 O O . ALA A 1 70 ? -8.157 -3.405 9.638 1.00 91.56 70 ALA A O 1
ATOM 494 N N . MET A 1 71 ? -6.345 -2.426 8.748 1.00 91.25 71 MET A N 1
ATOM 495 C CA . MET A 1 71 ? -5.848 -1.882 10.011 1.00 91.25 71 MET A CA 1
ATOM 496 C C . MET A 1 71 ? -6.838 -0.904 10.640 1.00 91.25 71 MET A C 1
ATOM 498 O O . MET A 1 71 ? -7.100 -0.991 11.837 1.00 91.25 71 MET A O 1
ATOM 502 N N . MET A 1 72 ? -7.451 -0.017 9.851 1.00 90.56 72 MET A N 1
ATOM 503 C CA . MET A 1 72 ? -8.456 0.907 10.385 1.00 90.56 72 MET A CA 1
ATOM 504 C C . MET A 1 72 ? -9.720 0.198 10.871 1.00 90.56 72 MET A C 1
ATOM 506 O O . MET A 1 72 ? -10.304 0.617 11.871 1.00 90.56 72 MET A O 1
ATOM 510 N N . VAL A 1 73 ? -10.120 -0.902 10.229 1.00 89.81 73 VAL A N 1
ATOM 511 C CA . VAL A 1 73 ? -11.216 -1.744 10.731 1.00 89.81 73 VAL A CA 1
ATOM 512 C C . VAL A 1 73 ? -10.845 -2.370 12.078 1.00 89.81 73 VAL A C 1
ATOM 514 O O . VAL A 1 73 ? -11.649 -2.329 13.011 1.00 89.81 73 VAL A O 1
ATOM 517 N N . ILE A 1 74 ? -9.621 -2.892 12.215 1.00 90.88 74 ILE A N 1
ATOM 518 C CA . ILE A 1 74 ? -9.122 -3.474 13.471 1.00 90.88 74 ILE A CA 1
ATOM 519 C C . ILE A 1 74 ? -9.063 -2.416 14.578 1.00 90.88 74 ILE A C 1
ATOM 521 O O . ILE A 1 74 ? -9.518 -2.672 15.694 1.00 90.88 74 ILE A O 1
ATOM 525 N N . VAL A 1 75 ? -8.556 -1.215 14.284 1.00 90.75 75 VAL A N 1
ATOM 526 C CA . VAL A 1 75 ? -8.500 -0.102 15.244 1.00 90.75 75 VAL A CA 1
ATOM 527 C C . VAL A 1 75 ? -9.906 0.296 15.689 1.00 90.75 75 VAL A C 1
ATOM 529 O O . VAL A 1 75 ? -10.161 0.384 16.890 1.00 90.75 75 VAL A O 1
ATOM 532 N N . ALA A 1 76 ? -10.842 0.467 14.753 1.00 88.75 76 ALA A N 1
ATOM 533 C CA . ALA A 1 76 ? -12.224 0.815 15.074 1.00 88.75 76 ALA A CA 1
ATOM 534 C C . ALA A 1 76 ? -12.909 -0.265 15.932 1.00 88.75 76 ALA A C 1
ATOM 536 O O . ALA A 1 76 ? -13.611 0.052 16.896 1.00 88.75 76 ALA A O 1
ATOM 537 N N . ALA A 1 77 ? -12.683 -1.546 15.626 1.00 88.00 77 ALA A N 1
ATOM 538 C CA . ALA A 1 77 ? -13.193 -2.658 16.424 1.00 88.00 77 ALA A CA 1
ATOM 539 C C . ALA A 1 77 ? -12.585 -2.675 17.838 1.00 88.00 77 ALA A C 1
ATOM 541 O O . ALA A 1 77 ?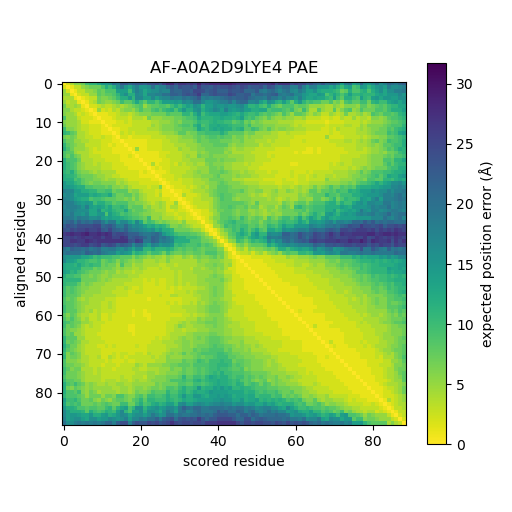 -13.311 -2.822 18.823 1.00 88.00 77 ALA A O 1
ATOM 542 N N . SER A 1 78 ? -11.275 -2.447 17.943 1.00 89.50 78 SER A N 1
ATOM 543 C CA . SER A 1 78 ? -10.540 -2.416 19.213 1.00 89.50 78 SER A CA 1
ATOM 544 C C . SER A 1 78 ? -11.010 -1.272 20.111 1.00 89.50 78 SER A C 1
ATOM 546 O O . SER A 1 78 ? -11.254 -1.472 21.299 1.00 89.50 78 SER A O 1
ATOM 548 N N . GLN A 1 79 ? -11.221 -0.082 19.543 1.00 90.19 79 GLN A N 1
ATOM 549 C CA . GLN A 1 79 ? -11.750 1.071 20.275 1.00 90.19 79 GLN A CA 1
ATOM 550 C C . GLN A 1 79 ? -13.162 0.817 20.810 1.00 90.19 79 GLN A C 1
ATOM 552 O O . GLN A 1 79 ? -13.452 1.169 21.953 1.00 90.19 79 GLN A O 1
ATOM 557 N N . ARG A 1 80 ? -14.034 0.162 20.029 1.00 85.75 80 ARG A N 1
ATOM 558 C CA . ARG A 1 80 ? -15.374 -0.227 20.503 1.00 85.75 80 ARG A CA 1
ATOM 559 C C . ARG A 1 80 ? -15.299 -1.224 21.657 1.00 85.75 80 ARG A C 1
ATOM 561 O O . ARG A 1 80 ? -16.008 -1.049 22.646 1.00 85.75 80 ARG A O 1
ATOM 568 N N . ALA A 1 81 ? -14.430 -2.229 21.556 1.00 87.44 81 ALA A N 1
ATOM 569 C CA . ALA A 1 81 ? -14.238 -3.214 22.616 1.00 87.44 81 ALA A CA 1
ATOM 570 C C . ALA A 1 81 ? -13.733 -2.554 23.912 1.00 87.44 81 ALA A C 1
ATOM 572 O O . ALA A 1 81 ? -14.340 -2.727 24.969 1.00 87.44 81 ALA A O 1
ATOM 573 N N . LEU A 1 82 ? -12.695 -1.718 23.824 1.00 89.94 82 LEU A N 1
ATOM 574 C CA . LEU A 1 82 ? -12.136 -0.991 24.969 1.00 89.94 82 LEU A CA 1
ATOM 575 C C . LEU A 1 82 ? -13.139 -0.009 25.591 1.00 89.94 82 LEU A C 1
ATOM 577 O O . LEU A 1 82 ? -13.256 0.063 26.814 1.00 89.94 82 LEU A O 1
ATOM 581 N N . GLY A 1 83 ? -13.907 0.711 24.768 1.00 87.44 83 GLY A N 1
ATOM 582 C CA . GLY A 1 83 ? -14.968 1.602 25.240 1.00 87.44 83 GLY A CA 1
ATOM 583 C C . GLY A 1 83 ? -16.067 0.856 25.999 1.00 87.44 83 GLY A C 1
ATOM 584 O O . GLY A 1 83 ? -16.529 1.331 27.035 1.00 87.44 83 GLY A O 1
ATOM 585 N N . SER A 1 84 ? -16.432 -0.345 25.538 1.00 84.31 84 SER A N 1
ATOM 586 C CA . SER A 1 84 ? -17.429 -1.183 26.215 1.00 84.31 84 SER A CA 1
ATOM 587 C C . SER A 1 84 ? -16.958 -1.692 27.581 1.00 84.31 84 SER A C 1
ATOM 589 O O . SER A 1 84 ? -17.759 -1.774 28.507 1.00 84.31 84 SER A O 1
ATOM 591 N N . LEU A 1 85 ? -15.658 -1.970 27.734 1.00 83.81 85 LEU A N 1
ATOM 592 C CA . LEU A 1 85 ? -15.062 -2.374 29.010 1.00 83.81 85 LEU A CA 1
ATOM 593 C C . LEU A 1 85 ? -14.996 -1.199 29.990 1.00 83.81 85 LEU A C 1
ATOM 595 O O . LEU A 1 85 ? -15.360 -1.349 31.152 1.00 83.81 85 LEU A O 1
ATOM 599 N N . ARG A 1 86 ? -14.600 -0.012 29.511 1.00 79.81 86 ARG A N 1
ATOM 600 C CA . ARG A 1 86 ? -14.530 1.207 30.331 1.00 79.81 86 ARG A CA 1
ATOM 601 C C . ARG A 1 86 ? -15.903 1.682 30.808 1.00 79.81 86 ARG A C 1
ATOM 603 O O . ARG A 1 86 ? -16.004 2.207 31.902 1.00 79.81 86 ARG A O 1
ATOM 610 N N . SER A 1 87 ? -16.945 1.496 30.001 1.00 75.12 87 SER A N 1
ATOM 611 C CA . SER A 1 87 ? -18.330 1.833 30.359 1.00 75.12 87 SER A CA 1
ATOM 612 C C . SER A 1 87 ? -18.938 0.905 31.419 1.00 75.12 87 SER A C 1
ATOM 614 O O . SER A 1 87 ? -20.017 1.207 31.926 1.00 75.12 87 SER A O 1
ATOM 616 N N . LYS A 1 88 ? -18.319 -0.252 31.680 1.00 66.06 88 LYS A N 1
ATOM 617 C CA . LYS A 1 88 ? -18.844 -1.289 32.579 1.00 66.06 88 LYS A CA 1
ATOM 618 C C . LYS A 1 88 ? -18.157 -1.299 33.952 1.00 66.06 88 LYS A C 1
ATOM 620 O O . LYS A 1 88 ? -18.579 -2.065 34.815 1.00 66.06 88 LYS A O 1
ATOM 625 N N . SER A 1 89 ? -17.106 -0.494 34.115 1.00 55.09 89 SER A N 1
ATOM 626 C CA . SER A 1 89 ? -16.399 -0.238 35.375 1.00 55.09 89 SER A CA 1
ATOM 627 C C . SER A 1 89 ? -16.849 1.080 35.981 1.00 55.09 89 SER A C 1
ATOM 629 O O . SER A 1 89 ? -16.653 1.200 37.208 1.00 55.09 89 SER A O 1
#

Mean predicted aligned error: 7.84 Å

Foldseek 3Di:
DVLVVVLVVLLVVQQVVLLVQQLVVLQVVLVVVCVVPVVDPDPDDPVNSVVSNVVSSRVRSRRRSNVRSVVSSVVVVVVVVVVVVVVVD

Solvent-accessible surface area (backbone atoms only — not comparable to full-atom values): 4416 Å² total; per-residue (Å²): 112,72,68,60,57,55,40,49,55,31,20,56,68,16,24,61,62,14,20,52,54,17,22,59,57,16,36,52,62,24,53,51,49,50,52,56,48,71,71,41,100,57,94,70,51,72,66,57,54,52,50,46,28,54,50,29,19,48,53,19,15,55,53,19,15,54,51,26,10,51,50,34,32,53,51,55,52,49,50,52,53,53,49,56,54,62,75,74,109

Radius of gyration: 19.63 Å; Cα contacts (8 Å, |Δi|>4): 94; chains: 1; bounding box: 51×12×59 Å

pLDDT: mean 83.37, std 10.05, range [55.09, 94.69]

Nearest PDB structures (foldseek):
  8b6f-assembly1_AU  TM=6.148E-01  e=8.545E+00  Tetrahymena thermophila SB210

Secondary structure (DSSP, 8-state):
-HHHHHHHHHHHHHHHHHHHHHHHHHHHHHHHHHHHHHHTT----HHHHHHHHHHHHHHHHHHHHHHHHHHHHHHHHHHHHHHHHHTT-